Protein AF-T1WCY9-F1 (afdb_monomer)

Organism: NCBI:txid1390715

Mean predicted aligned error: 4.15 Å

Nearest PDB structures (foldseek):
  5zx3-assembly1_C  TM=8.833E-01  e=8.034E+00  Mycobacterium tuberculosis H37Rv

pLDDT: mean 92.82, std 8.89, range [51.78, 97.69]

Secondary structure (DSSP, 8-state):
-TTS---TT----S----TTHHHHHT-HHHHHHHHHHHHHHHHTSPPP--SS-TT-

Radius of gyration: 14.29 Å; Cα contacts (8 Å, |Δi|>4): 17; chains: 1; bounding box: 29×27×38 Å

Structure (mmCIF, N/CA/C/O backbone):
data_AF-T1WCY9-F1
#
_entry.id   AF-T1WCY9-F1
#
loop_
_atom_site.group_PDB
_atom_site.id
_atom_site.type_symbol
_atom_site.label_atom_id
_atom_site.label_alt_id
_atom_site.label_comp_id
_atom_site.label_asym_id
_atom_site.label_entity_id
_atom_site.label_seq_id
_atom_site.pdbx_PDB_ins_code
_atom_site.Cartn_x
_atom_site.Cartn_y
_atom_site.Cartn_z
_atom_site.occupancy
_atom_site.B_iso_or_equiv
_atom_site.auth_seq_id
_atom_site.auth_comp_id
_atom_site.auth_asym_id
_atom_site.auth_atom_id
_atom_site.pdbx_PDB_model_num
ATOM 1 N N . GLN A 1 1 ? -9.031 6.287 18.977 1.00 62.75 1 GLN A N 1
ATOM 2 C CA . GLN A 1 1 ? -9.485 6.359 17.572 1.00 62.75 1 GLN A CA 1
ATOM 3 C C . GLN A 1 1 ? -10.300 7.629 17.292 1.00 62.75 1 GLN A C 1
ATOM 5 O O . GLN A 1 1 ? -10.608 7.868 16.137 1.00 62.75 1 GLN A O 1
ATOM 10 N N . GLU A 1 2 ? -10.610 8.458 18.301 1.00 74.44 2 GLU A N 1
ATOM 11 C CA . GLU A 1 2 ? -11.476 9.645 18.159 1.00 74.44 2 GLU A CA 1
ATOM 12 C C . GLU A 1 2 ? -10.936 10.736 17.210 1.00 74.44 2 GLU A C 1
ATOM 14 O O . GLU A 1 2 ? -11.738 11.455 16.627 1.00 74.44 2 GLU A O 1
ATOM 19 N N . ASP A 1 3 ? -9.617 10.819 16.986 1.00 89.06 3 ASP A N 1
ATOM 20 C CA . ASP A 1 3 ? -8.998 11.882 16.168 1.00 89.06 3 ASP A CA 1
ATOM 21 C C . ASP A 1 3 ? -8.695 11.493 14.709 1.00 89.06 3 ASP A C 1
ATOM 23 O O . ASP A 1 3 ? -8.196 12.310 13.932 1.00 89.06 3 ASP A O 1
ATOM 27 N N . MET A 1 4 ? -8.941 10.239 14.317 1.00 96.25 4 MET A N 1
ATOM 28 C CA . MET A 1 4 ? -8.653 9.790 12.952 1.00 96.25 4 MET A CA 1
ATOM 29 C C . MET A 1 4 ? -9.820 10.138 12.017 1.00 96.25 4 MET A C 1
ATOM 31 O O . MET A 1 4 ? -10.981 9.973 12.398 1.00 96.25 4 MET A O 1
ATOM 35 N N . PRO A 1 5 ? -9.547 10.591 10.779 1.00 96.56 5 PRO A N 1
ATOM 36 C CA . PRO A 1 5 ? -10.600 10.830 9.803 1.00 96.56 5 PRO A CA 1
ATOM 37 C C . PRO A 1 5 ? -11.296 9.516 9.441 1.00 96.56 5 PRO A C 1
ATOM 39 O O . PRO A 1 5 ? -10.700 8.444 9.498 1.00 96.56 5 PRO A O 1
ATOM 42 N N . TRP A 1 6 ? -12.547 9.609 9.011 1.00 96.62 6 TRP A N 1
ATOM 43 C CA . TRP A 1 6 ? -13.381 8.454 8.715 1.00 96.62 6 TRP A CA 1
ATOM 44 C C . TRP A 1 6 ? -14.157 8.655 7.415 1.00 96.62 6 TRP A C 1
ATOM 46 O O . TRP A 1 6 ? -14.446 9.772 6.982 1.00 96.62 6 TRP A O 1
ATOM 56 N N . THR A 1 7 ? -14.435 7.533 6.770 1.00 96.50 7 THR A N 1
ATOM 57 C CA . THR A 1 7 ? -15.218 7.411 5.542 1.00 96.50 7 THR A CA 1
ATOM 58 C C . THR A 1 7 ? -16.724 7.446 5.846 1.00 96.50 7 THR A C 1
ATOM 60 O O . THR A 1 7 ? -17.135 7.142 6.963 1.00 96.50 7 THR A O 1
ATOM 63 N N . VAL A 1 8 ? -17.572 7.744 4.849 1.00 97.19 8 VAL A N 1
ATOM 64 C CA . VAL A 1 8 ? -19.047 7.640 4.979 1.00 97.19 8 VAL A CA 1
ATOM 65 C C . VAL A 1 8 ? -19.515 6.217 5.304 1.00 97.19 8 VAL A C 1
ATOM 67 O O . VAL A 1 8 ? -20.583 6.030 5.875 1.00 97.19 8 VAL A O 1
ATOM 70 N N . GLU A 1 9 ? -18.697 5.219 4.967 1.00 95.56 9 GLU A N 1
ATOM 71 C CA . GLU A 1 9 ? -18.913 3.805 5.296 1.00 95.56 9 GLU A CA 1
ATOM 72 C C . GLU A 1 9 ? -18.437 3.459 6.719 1.00 95.56 9 GLU A C 1
ATOM 74 O O . GLU A 1 9 ? -18.480 2.302 7.124 1.00 95.56 9 GLU A O 1
ATOM 79 N N . GLY A 1 10 ? -17.953 4.441 7.486 1.00 95.69 10 GLY A N 1
ATOM 80 C CA . GLY A 1 10 ? -17.456 4.244 8.847 1.00 95.69 10 GLY A CA 1
ATOM 81 C C . GLY A 1 10 ? -16.018 3.730 8.936 1.00 95.69 10 GLY A C 1
ATOM 82 O O . GLY A 1 10 ? -15.548 3.422 10.027 1.00 95.69 10 GLY A O 1
ATOM 83 N N . ILE A 1 11 ? -15.312 3.621 7.807 1.00 95.19 11 ILE A N 1
ATOM 84 C CA . ILE A 1 11 ? -13.942 3.098 7.771 1.00 95.19 11 ILE A CA 1
ATOM 85 C C . ILE A 1 11 ? -12.969 4.172 8.262 1.00 95.19 11 ILE A C 1
ATOM 87 O O . ILE A 1 11 ? -12.876 5.250 7.670 1.00 95.19 11 ILE A O 1
ATOM 91 N N . THR A 1 12 ? -12.209 3.839 9.300 1.00 97.00 12 THR A N 1
ATOM 92 C CA . THR A 1 12 ? -11.124 4.658 9.847 1.00 97.00 12 THR A CA 1
ATOM 93 C C . THR A 1 12 ? -9.786 4.034 9.447 1.00 97.00 12 THR A C 1
ATOM 95 O O . THR A 1 12 ? -9.619 2.832 9.651 1.00 97.00 12 THR A O 1
ATOM 98 N N . PRO A 1 13 ? -8.830 4.789 8.878 1.00 95.69 13 PRO A N 1
ATOM 99 C CA . PRO A 1 13 ? -7.550 4.233 8.470 1.00 95.69 13 PRO A CA 1
ATOM 100 C C . PRO A 1 13 ? -6.701 3.857 9.688 1.00 95.69 13 PRO A C 1
ATOM 102 O O . PRO A 1 13 ? -6.668 4.588 10.677 1.00 95.69 13 PRO A O 1
ATOM 105 N N . ASP A 1 14 ? -5.951 2.762 9.582 1.00 96.25 14 ASP A N 1
ATOM 106 C CA . ASP A 1 14 ? -4.961 2.381 10.596 1.00 96.25 14 ASP A CA 1
ATOM 107 C C . ASP A 1 14 ? -3.682 3.227 10.487 1.00 96.25 14 ASP A C 1
ATOM 109 O O . ASP A 1 14 ? -3.052 3.564 11.488 1.00 96.25 14 ASP A O 1
ATOM 113 N N . ILE A 1 15 ? -3.294 3.589 9.257 1.00 95.75 15 ILE A N 1
ATOM 114 C CA . ILE A 1 15 ? -2.076 4.347 8.942 1.00 95.75 15 ILE A CA 1
ATOM 115 C C . ILE A 1 15 ? -2.390 5.406 7.882 1.00 95.75 15 ILE A C 1
ATOM 117 O O . ILE A 1 15 ? -3.051 5.124 6.883 1.00 95.75 15 ILE A O 1
ATOM 121 N N . ILE A 1 16 ? -1.857 6.617 8.066 1.00 95.62 16 ILE A N 1
ATOM 122 C CA . ILE A 1 16 ? -1.902 7.698 7.073 1.00 95.62 16 ILE A CA 1
ATOM 123 C C . ILE A 1 16 ? -0.485 7.942 6.550 1.00 95.62 16 ILE A C 1
ATOM 125 O O . ILE A 1 16 ? 0.411 8.333 7.296 1.00 95.62 16 ILE A O 1
ATOM 129 N N . VAL A 1 17 ? -0.285 7.719 5.251 1.00 95.88 17 VAL A N 1
ATOM 130 C CA . VAL A 1 17 ? 0.993 7.960 4.567 1.00 95.88 17 VAL A CA 1
ATOM 131 C C . VAL A 1 17 ? 1.007 9.374 3.985 1.00 95.88 17 VAL A C 1
ATOM 133 O O . VAL A 1 17 ? 0.029 9.820 3.391 1.00 95.88 17 VAL A O 1
ATOM 136 N N . ASN A 1 18 ? 2.130 10.086 4.125 1.00 97.00 18 ASN A N 1
ATOM 137 C CA . ASN A 1 18 ? 2.301 11.414 3.534 1.00 97.00 18 ASN A CA 1
ATOM 138 C C . ASN A 1 18 ? 2.224 11.331 1.993 1.00 97.00 18 ASN A C 1
ATOM 140 O O . ASN A 1 18 ? 3.0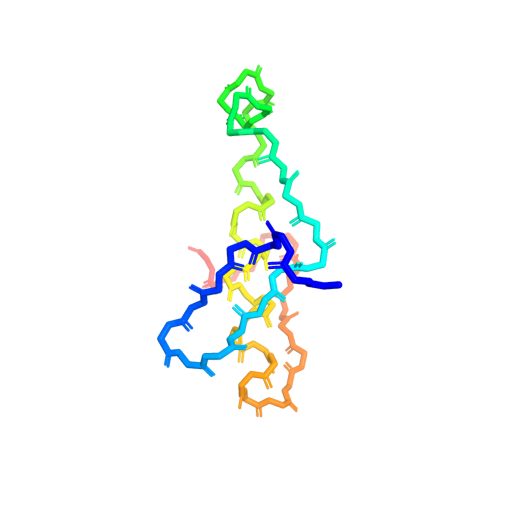40 10.618 1.399 1.00 97.00 18 ASN A O 1
ATOM 144 N N . PRO A 1 19 ? 1.331 12.089 1.322 1.00 95.88 19 PRO A N 1
ATOM 145 C CA . PRO A 1 19 ? 1.161 12.018 -0.132 1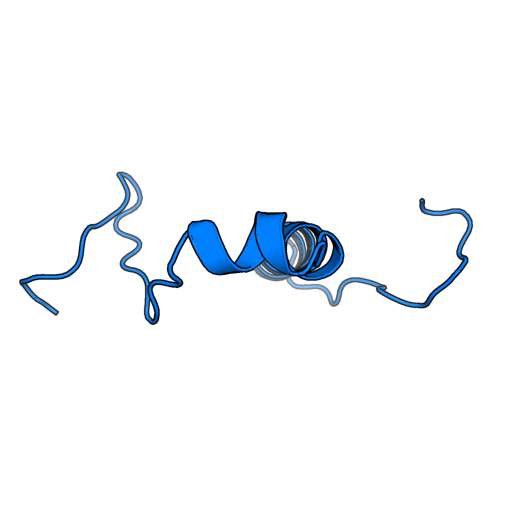.00 95.88 19 PRO A CA 1
ATOM 146 C C . PRO A 1 19 ? 2.436 12.349 -0.920 1.00 95.88 19 PRO A C 1
ATOM 148 O O . PRO A 1 19 ? 2.629 11.840 -2.021 1.00 95.88 19 PRO A O 1
ATOM 151 N N . HIS A 1 20 ? 3.357 13.135 -0.358 1.00 95.62 20 HIS A N 1
ATOM 152 C CA . HIS A 1 20 ? 4.619 13.492 -1.018 1.00 95.62 20 HIS A CA 1
ATOM 153 C C . HIS A 1 20 ? 5.600 12.314 -1.166 1.00 95.62 20 HIS A C 1
ATOM 155 O O . HIS A 1 20 ? 6.564 12.404 -1.935 1.00 95.62 20 HIS A O 1
ATOM 161 N N . ALA A 1 21 ? 5.370 11.204 -0.458 1.00 94.19 21 ALA A N 1
ATOM 162 C CA . ALA A 1 21 ? 6.217 10.017 -0.535 1.00 94.19 21 ALA A CA 1
ATOM 163 C C . ALA A 1 21 ? 6.085 9.264 -1.871 1.00 94.19 21 ALA A C 1
ATOM 165 O O . ALA A 1 21 ? 7.020 8.562 -2.249 1.00 94.19 21 ALA A O 1
ATOM 166 N N . ILE A 1 22 ? 4.967 9.426 -2.593 1.00 94.94 22 ILE A N 1
ATOM 167 C CA . ILE A 1 22 ? 4.698 8.677 -3.830 1.00 94.94 22 ILE A CA 1
ATOM 168 C C . ILE A 1 22 ? 5.343 9.328 -5.066 1.00 94.94 22 ILE A C 1
ATOM 170 O O . ILE A 1 22 ? 6.104 8.644 -5.754 1.00 94.94 22 ILE A O 1
ATOM 174 N N . PRO A 1 23 ? 5.134 10.631 -5.3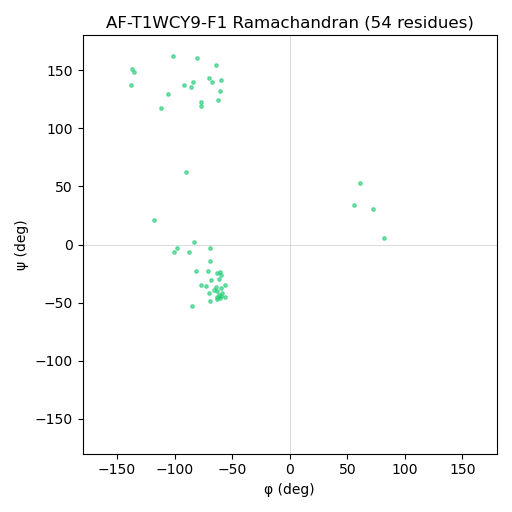64 1.00 94.50 23 PRO A N 1
ATOM 175 C CA . PRO A 1 23 ? 5.656 11.225 -6.597 1.00 94.50 23 PRO A CA 1
ATOM 176 C C . PRO A 1 23 ? 7.185 11.275 -6.623 1.00 94.50 23 PRO A C 1
ATOM 178 O O . PRO A 1 23 ? 7.797 11.012 -7.652 1.00 94.50 23 PRO A O 1
ATOM 181 N N . SER A 1 24 ? 7.804 11.574 -5.476 1.00 93.88 24 SER A N 1
ATOM 182 C CA . SER A 1 24 ? 9.260 11.729 -5.353 1.00 93.88 24 SER A CA 1
ATOM 183 C C . SER A 1 24 ? 10.029 10.42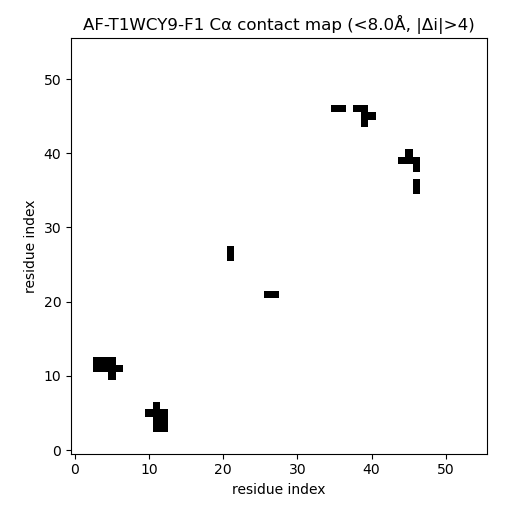0 -5.535 1.00 93.88 24 SER A C 1
ATOM 185 O O . SER A 1 24 ? 11.160 10.437 -6.011 1.00 93.88 24 SER A O 1
ATOM 187 N N . ARG A 1 25 ? 9.424 9.286 -5.163 1.00 95.25 25 ARG A N 1
ATOM 188 C CA . ARG A 1 25 ? 10.037 7.953 -5.262 1.00 95.25 25 ARG A CA 1
ATOM 189 C C . ARG A 1 25 ? 9.559 7.163 -6.475 1.00 95.25 25 ARG A C 1
ATOM 191 O O . ARG A 1 25 ? 10.091 6.091 -6.736 1.00 95.25 25 ARG A O 1
ATOM 198 N N . MET A 1 26 ? 8.573 7.690 -7.204 1.00 95.12 26 MET A N 1
ATOM 199 C CA . MET A 1 26 ? 7.988 7.071 -8.396 1.00 95.12 26 MET A CA 1
ATOM 200 C C . MET A 1 26 ? 7.449 5.649 -8.132 1.00 95.12 26 MET A C 1
ATOM 202 O O . MET A 1 26 ? 7.480 4.782 -9.002 1.00 95.12 26 MET A O 1
ATOM 206 N N . THR A 1 27 ? 6.923 5.401 -6.928 1.00 94.56 27 THR A N 1
ATOM 207 C CA . THR A 1 27 ? 6.446 4.082 -6.477 1.00 94.56 27 THR A CA 1
ATOM 208 C C . THR A 1 27 ? 4.967 3.862 -6.803 1.00 94.56 27 THR A C 1
ATOM 210 O O . THR A 1 27 ? 4.138 3.683 -5.911 1.00 94.56 27 THR A O 1
ATOM 213 N N . ILE A 1 28 ? 4.618 3.867 -8.094 1.00 94.81 28 ILE A N 1
ATOM 214 C CA . ILE A 1 28 ? 3.225 3.688 -8.549 1.00 94.81 28 ILE A CA 1
ATOM 215 C C . ILE A 1 28 ? 2.630 2.329 -8.140 1.00 94.81 28 ILE A C 1
ATOM 217 O O . ILE A 1 28 ? 1.435 2.238 -7.868 1.00 94.81 28 ILE A O 1
ATOM 221 N N . GLY A 1 29 ? 3.473 1.297 -8.019 1.00 95.06 29 GLY A N 1
ATOM 222 C CA . GLY A 1 29 ? 3.062 -0.047 -7.608 1.00 95.06 29 GLY A CA 1
ATOM 223 C C . GLY A 1 29 ? 2.342 -0.081 -6.259 1.00 95.06 29 GLY A C 1
ATOM 224 O O . GLY A 1 29 ? 1.370 -0.808 -6.127 1.00 95.06 29 GLY A O 1
ATOM 225 N N . GLN A 1 30 ? 2.723 0.776 -5.305 1.00 96.56 30 GLN A N 1
ATOM 226 C CA . GLN A 1 30 ? 2.060 0.854 -3.998 1.00 96.56 30 GLN A CA 1
ATOM 227 C C . GLN A 1 30 ? 0.597 1.314 -4.117 1.00 96.56 30 GLN A C 1
ATOM 229 O O . GLN A 1 30 ? -0.272 0.835 -3.395 1.00 96.56 30 GLN A O 1
ATOM 234 N N . LEU A 1 31 ? 0.300 2.234 -5.043 1.00 95.81 31 LEU A N 1
ATOM 235 C CA . LEU A 1 31 ? -1.080 2.666 -5.285 1.00 95.81 31 LEU A CA 1
ATOM 236 C C . LEU A 1 31 ? -1.899 1.555 -5.950 1.00 95.81 31 LEU A C 1
ATOM 238 O O . LEU A 1 31 ? -3.045 1.329 -5.565 1.00 95.81 31 LEU A O 1
ATOM 242 N N . ILE A 1 32 ? -1.301 0.851 -6.917 1.00 95.44 32 ILE A N 1
ATOM 243 C CA . ILE A 1 32 ? -1.927 -0.299 -7.586 1.00 95.44 32 ILE A CA 1
ATOM 244 C C . ILE A 1 32 ? -2.223 -1.406 -6.562 1.00 95.44 32 ILE A C 1
ATOM 246 O O . ILE A 1 32 ? -3.329 -1.943 -6.537 1.00 95.44 32 ILE A O 1
ATOM 250 N N . GLU A 1 33 ? -1.280 -1.684 -5.662 1.00 96.88 33 GLU A N 1
ATOM 251 C CA . GLU A 1 33 ? -1.416 -2.662 -4.583 1.00 96.88 33 GLU A CA 1
A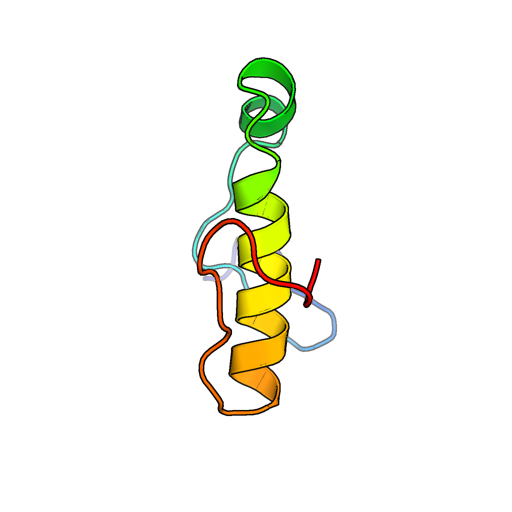TOM 252 C C . GLU A 1 33 ? -2.570 -2.318 -3.632 1.00 96.88 33 GLU A C 1
ATOM 254 O O . GLU A 1 33 ? -3.388 -3.187 -3.339 1.00 96.88 33 GLU A O 1
ATOM 259 N N . CYS A 1 34 ? -2.712 -1.059 -3.196 1.00 96.44 34 CYS A N 1
ATOM 260 C CA . CYS A 1 34 ? -3.837 -0.661 -2.342 1.00 96.44 34 CYS A CA 1
ATOM 261 C C . CYS A 1 34 ? -5.200 -0.906 -3.013 1.00 96.44 34 CYS A C 1
ATOM 263 O O . CYS A 1 34 ? -6.157 -1.310 -2.347 1.00 96.44 34 CYS A O 1
ATOM 265 N N . ILE A 1 35 ? -5.300 -0.676 -4.326 1.00 96.75 35 ILE A N 1
ATOM 266 C CA . ILE A 1 35 ? -6.534 -0.912 -5.088 1.00 96.75 35 ILE A CA 1
ATOM 267 C C . ILE A 1 35 ? -6.810 -2.414 -5.198 1.00 96.75 35 ILE A C 1
ATOM 269 O O . ILE A 1 35 ? -7.921 -2.852 -4.890 1.00 96.75 35 ILE A O 1
ATOM 273 N N . MET A 1 36 ? -5.804 -3.206 -5.582 1.00 96.06 36 MET A N 1
ATOM 274 C CA . MET A 1 36 ? -5.924 -4.663 -5.671 1.00 96.06 36 MET A CA 1
ATOM 275 C C . MET A 1 36 ? -6.289 -5.268 -4.311 1.00 96.06 36 MET A C 1
ATOM 277 O O . MET A 1 36 ? -7.215 -6.069 -4.231 1.00 96.06 36 MET A O 1
ATOM 281 N N . GLY A 1 37 ? -5.646 -4.827 -3.229 1.00 97.06 37 GLY A N 1
ATOM 282 C CA . GLY A 1 37 ? -5.960 -5.250 -1.865 1.00 97.06 37 GLY A CA 1
ATOM 283 C C . GLY A 1 37 ? -7.406 -4.94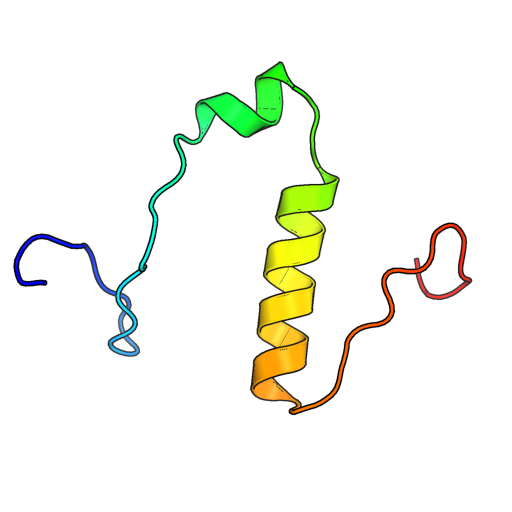3 -1.471 1.00 97.06 37 GLY A C 1
ATOM 284 O O . GLY A 1 37 ? -8.083 -5.803 -0.907 1.00 97.06 37 GLY A O 1
ATOM 285 N N . LYS A 1 38 ? -7.928 -3.764 -1.840 1.00 96.62 38 LYS A N 1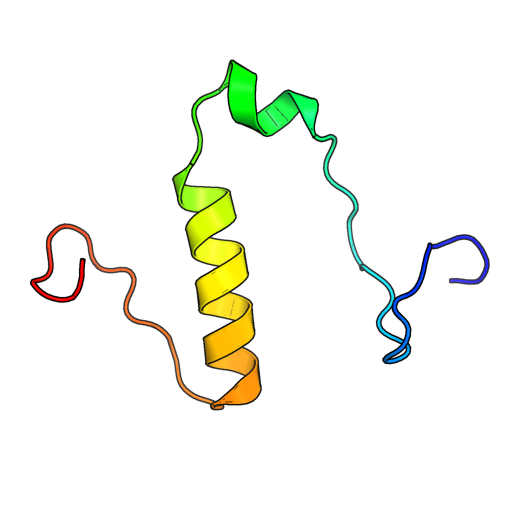
ATOM 286 C CA . LYS A 1 38 ? -9.339 -3.420 -1.602 1.00 96.62 38 LYS A CA 1
ATOM 287 C C . LYS A 1 38 ? -10.285 -4.358 -2.360 1.00 96.62 38 LYS A C 1
ATOM 289 O O . LYS A 1 38 ? -11.250 -4.851 -1.779 1.00 96.62 38 LYS A O 1
ATOM 294 N N . VAL A 1 39 ? -10.012 -4.635 -3.636 1.00 97.12 39 VAL A N 1
ATOM 295 C CA . VAL A 1 39 ? -10.819 -5.570 -4.443 1.00 97.12 39 VAL A CA 1
ATOM 296 C C . VAL A 1 39 ? -10.754 -6.988 -3.868 1.00 97.12 39 VAL 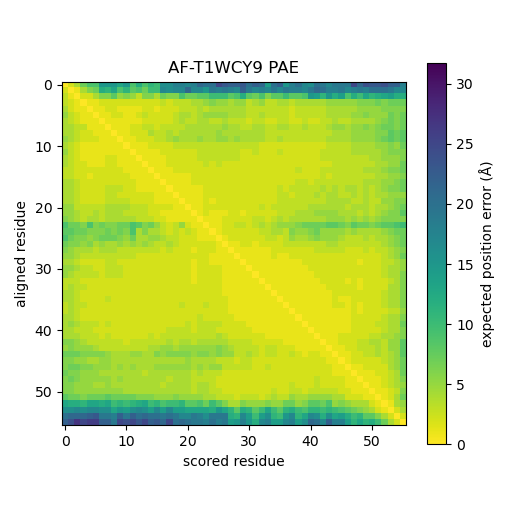A C 1
ATOM 29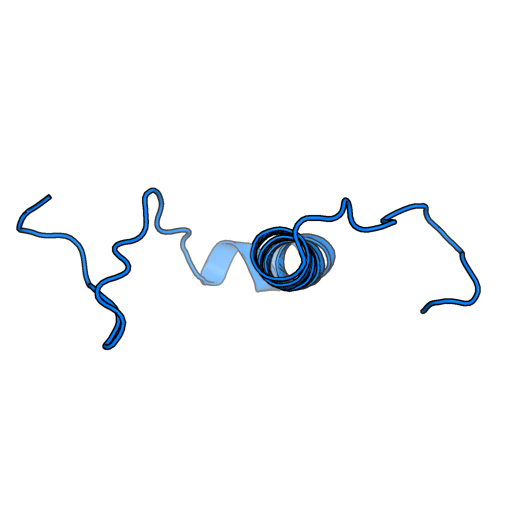8 O O . VAL A 1 39 ? -11.796 -7.610 -3.671 1.00 97.12 39 VAL A O 1
ATOM 301 N N . ALA A 1 40 ? -9.556 -7.473 -3.543 1.00 97.25 40 ALA A N 1
ATOM 302 C CA . ALA A 1 40 ? -9.318 -8.783 -2.943 1.00 97.25 40 ALA A CA 1
ATOM 303 C C . ALA A 1 40 ? -10.096 -8.965 -1.630 1.00 97.25 40 ALA A C 1
ATOM 305 O O . ALA A 1 40 ? -10.777 -9.977 -1.450 1.00 97.25 40 ALA A O 1
ATOM 306 N N . ALA A 1 41 ? -10.078 -7.953 -0.755 1.00 96.94 41 ALA A N 1
ATOM 307 C CA . ALA A 1 41 ? -10.815 -7.961 0.507 1.00 96.94 41 ALA A CA 1
ATOM 308 C C . ALA A 1 41 ? -12.339 -8.023 0.305 1.00 96.94 41 ALA A C 1
ATOM 310 O O . ALA A 1 41 ? -13.021 -8.754 1.018 1.00 96.94 41 ALA A O 1
ATOM 311 N N . HIS A 1 42 ? -12.881 -7.302 -0.683 1.00 96.56 42 HIS A N 1
ATOM 312 C CA . HIS A 1 42 ? -14.316 -7.344 -0.983 1.00 96.56 42 HIS A CA 1
ATOM 313 C C . HIS A 1 42 ? -14.757 -8.650 -1.656 1.00 96.56 42 HIS A C 1
ATOM 315 O O . HIS A 1 42 ? -15.861 -9.128 -1.400 1.00 96.56 42 HIS A O 1
ATOM 321 N N . VAL A 1 43 ? -13.919 -9.226 -2.519 1.00 97.69 43 VAL A N 1
ATOM 322 C CA . VAL A 1 43 ? -14.220 -10.476 -3.238 1.00 97.69 43 VAL A CA 1
ATOM 323 C C . VAL A 1 43 ? -13.952 -11.713 -2.369 1.00 97.69 43 VAL A C 1
ATOM 325 O O . VAL A 1 43 ? -14.526 -12.773 -2.621 1.00 97.69 43 VAL A O 1
ATOM 328 N N . GLY A 1 44 ? -13.096 -11.595 -1.349 1.00 97.44 44 GLY A N 1
ATOM 329 C CA . GLY A 1 44 ? -12.670 -12.713 -0.505 1.00 97.44 44 GLY A CA 1
ATOM 330 C C . GLY A 1 44 ? -11.710 -13.669 -1.218 1.00 97.44 44 GLY A C 1
ATOM 331 O O . GLY A 1 44 ? -11.738 -14.872 -0.964 1.00 97.44 44 GLY A O 1
ATOM 332 N N . LYS A 1 45 ? -10.899 -13.156 -2.150 1.00 95.81 45 LYS A N 1
ATOM 333 C CA . LYS A 1 45 ? -9.898 -13.922 -2.911 1.00 95.81 45 LYS A CA 1
ATOM 334 C C . LYS A 1 45 ? -8.585 -13.157 -2.961 1.00 95.81 45 LYS A C 1
ATOM 336 O O . LYS A 1 45 ? -8.599 -11.933 -3.001 1.00 95.81 45 LYS A O 1
ATOM 341 N N . GLU A 1 46 ? -7.471 -13.876 -3.007 1.00 95.25 46 GLU A N 1
ATOM 342 C CA . GLU A 1 46 ? -6.153 -13.272 -3.206 1.00 95.25 46 GLU A CA 1
ATOM 343 C C . GLU A 1 46 ? -6.034 -12.680 -4.618 1.00 95.25 46 GLU A C 1
ATOM 345 O O . GLU A 1 46 ? -6.530 -13.253 -5.591 1.00 95.25 46 GLU A O 1
ATOM 350 N N . GLY A 1 47 ? -5.408 -11.507 -4.715 1.00 92.19 47 GLY A N 1
ATOM 351 C CA . GLY A 1 47 ? -5.069 -10.881 -5.990 1.00 92.19 47 GLY A CA 1
ATOM 352 C C . GLY A 1 47 ? -3.736 -11.403 -6.512 1.00 92.19 47 GLY A C 1
ATOM 353 O O . GLY A 1 47 ? -2.773 -11.477 -5.752 1.00 92.19 47 GLY A O 1
ATOM 354 N N . ASP A 1 48 ? -3.670 -11.728 -7.802 1.00 92.88 48 ASP A N 1
ATOM 355 C CA . ASP A 1 48 ? -2.401 -12.032 -8.460 1.00 92.88 48 ASP A CA 1
ATOM 356 C C . ASP A 1 48 ? -1.644 -10.727 -8.745 1.00 92.88 48 ASP A C 1
ATOM 358 O O . ASP A 1 48 ? -2.135 -9.851 -9.455 1.00 92.88 48 ASP A O 1
ATOM 362 N N . ALA A 1 49 ? -0.455 -10.596 -8.159 1.00 93.81 49 ALA A N 1
ATOM 363 C CA . ALA A 1 49 ? 0.456 -9.469 -8.352 1.00 93.81 49 ALA A CA 1
ATOM 364 C C . ALA A 1 49 ? 1.791 -9.923 -8.972 1.00 93.81 49 ALA A C 1
ATOM 366 O O . ALA A 1 49 ? 2.813 -9.242 -8.835 1.00 93.81 49 ALA A O 1
ATOM 367 N N . THR A 1 50 ? 1.805 -11.091 -9.623 1.00 94.69 50 THR A N 1
ATOM 368 C CA . THR A 1 50 ? 2.989 -11.618 -10.306 1.00 94.69 50 THR A CA 1
ATOM 369 C C . THR A 1 50 ? 3.425 -10.651 -11.415 1.00 94.69 50 THR A C 1
ATOM 371 O O . THR A 1 50 ? 2.590 -10.215 -12.210 1.00 94.69 50 THR A O 1
ATOM 374 N N . PRO A 1 51 ? 4.719 -10.293 -11.506 1.00 93.38 51 PRO A N 1
ATOM 375 C CA . PRO A 1 51 ? 5.203 -9.438 -12.584 1.00 93.38 51 PRO A CA 1
ATOM 376 C C . PRO A 1 51 ? 4.970 -10.049 -13.976 1.00 93.38 51 PRO A C 1
ATOM 378 O O . PRO A 1 51 ? 5.213 -11.238 -14.171 1.00 93.38 51 PRO A O 1
ATOM 381 N N . PHE A 1 52 ? 4.614 -9.205 -14.953 1.00 91.38 52 PHE A N 1
ATOM 382 C CA . PHE A 1 52 ? 4.520 -9.543 -16.385 1.00 91.38 52 PHE A CA 1
ATOM 383 C C . PHE A 1 52 ? 3.492 -10.639 -16.730 1.00 91.38 52 PHE A C 1
ATOM 385 O O . PHE A 1 52 ? 3.820 -11.612 -17.410 1.00 91.38 52 PHE A O 1
ATOM 392 N N . THR A 1 53 ? 2.246 -10.475 -16.282 1.00 88.81 53 THR A N 1
ATOM 393 C CA . THR A 1 53 ? 1.110 -11.315 -16.699 1.00 88.81 53 THR A CA 1
ATOM 394 C C . THR A 1 53 ? 0.248 -10.603 -17.744 1.00 88.81 53 THR A C 1
ATOM 396 O O . THR A 1 53 ? 0.285 -9.383 -17.857 1.00 88.81 53 THR A O 1
ATOM 399 N N . ASP A 1 54 ? -0.577 -11.358 -18.476 1.00 81.06 54 ASP A N 1
ATOM 400 C CA . ASP A 1 54 ? -1.512 -10.816 -19.481 1.00 81.06 54 ASP A CA 1
ATOM 401 C C . ASP A 1 54 ? -2.673 -9.999 -18.871 1.00 81.06 54 ASP A C 1
ATOM 403 O O . ASP A 1 54 ? -3.535 -9.490 -19.588 1.00 81.06 54 ASP A O 1
ATOM 407 N N . VAL A 1 55 ? -2.751 -9.928 -17.539 1.00 63.66 55 VAL A N 1
ATOM 408 C CA . VAL A 1 55 ? -3.849 -9.294 -16.792 1.00 63.66 55 VAL A CA 1
ATOM 409 C C . VAL A 1 55 ? -3.597 -7.786 -16.586 1.00 63.66 55 VAL A C 1
ATOM 411 O O . VAL A 1 55 ? -4.496 -7.068 -16.146 1.00 63.66 55 VAL A O 1
ATOM 414 N N . THR A 1 56 ? -2.412 -7.290 -16.963 1.00 51.78 56 THR A N 1
ATOM 415 C CA . THR A 1 56 ? -2.054 -5.860 -17.081 1.00 51.78 56 THR A CA 1
ATOM 416 C C . THR A 1 56 ? -1.547 -5.546 -18.475 1.00 51.78 56 THR A C 1
ATOM 418 O O . THR A 1 56 ? -1.982 -4.518 -19.038 1.00 51.78 56 THR A O 1
#

InterPro domains:
  IPR007120 DNA-directed RNA polymerase, subunit 2, hybrid-binding domain [PF00562] (1-53)
  IPR015712 DNA-directed RNA polymerase, subunit 2 [PTHR20856] (1-50)
  IPR037033 DNA-directed RNA polymerase, subunit 2, hybrid-binding domain superfamily [G3DSA:2.40.270.10] (1-54)

Foldseek 3Di:
DVPFDADPVRDGDPDDDDPVVCPVVVPVVVVVVVVQVVVCVVVVHHDDPDPPDPVD

Sequence (56 aa):
QEDMPWTVEGITPDIIVNPHAIPSRMTIGQLIECIMGKVAAHVGKEGDATPFTDVT

Solvent-accessible surface area (backbone atoms only — not comparable to full-atom values): 3880 Å² total; per-residue (Å²): 120,89,86,59,67,65,44,99,87,67,53,60,73,94,74,87,77,68,74,71,63,40,75,80,66,67,50,61,64,62,59,53,47,55,51,45,51,52,51,19,66,75,73,73,45,89,68,90,79,69,84,92,52,95,90,114